Protein AF-A0A1W1CR47-F1 (afdb_monomer_lite)

Structure (mmCIF, N/CA/C/O backbone):
data_AF-A0A1W1CR47-F1
#
_entry.id   AF-A0A1W1CR47-F1
#
loop_
_atom_site.group_PDB
_atom_site.id
_atom_site.type_symbol
_atom_site.label_atom_id
_atom_site.label_alt_id
_atom_site.label_comp_id
_atom_site.label_asym_id
_atom_site.label_entity_id
_atom_site.label_seq_id
_atom_site.pdbx_PDB_ins_code
_atom_site.Cartn_x
_atom_site.Cartn_y
_atom_site.Cartn_z
_atom_site.occupancy
_atom_site.B_iso_or_equiv
_atom_site.auth_seq_id
_atom_site.auth_comp_id
_atom_site.auth_asym_id
_atom_site.auth_atom_id
_atom_site.pdbx_PDB_model_num
ATOM 1 N N . MET A 1 1 ? 8.005 -4.201 10.613 1.00 63.44 1 MET A N 1
ATOM 2 C CA . MET A 1 1 ? 6.577 -4.558 10.465 1.00 63.44 1 MET A CA 1
ATOM 3 C C . MET A 1 1 ? 5.981 -5.127 11.750 1.00 63.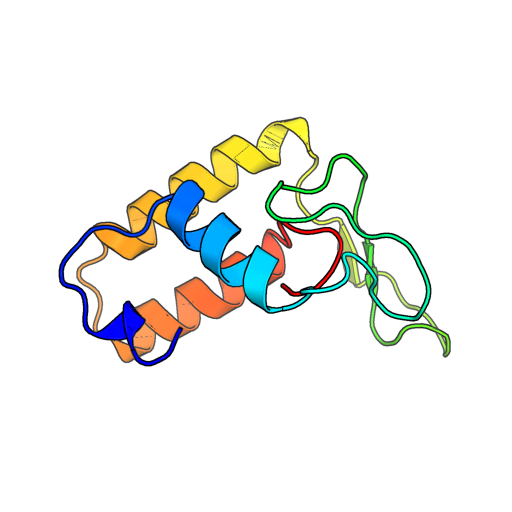44 1 MET A C 1
ATOM 5 O O . MET A 1 1 ? 5.145 -4.457 12.325 1.00 63.44 1 MET A O 1
ATOM 9 N N . LEU A 1 2 ? 6.436 -6.276 12.273 1.00 66.94 2 LEU A N 1
ATOM 10 C CA . LEU A 1 2 ? 5.816 -6.909 13.462 1.00 66.94 2 LEU A CA 1
ATOM 11 C C . LEU A 1 2 ? 5.954 -6.112 14.780 1.00 66.94 2 LEU A C 1
ATOM 13 O O . LEU A 1 2 ? 5.110 -6.206 15.663 1.00 66.94 2 LEU A O 1
ATOM 17 N N . LEU A 1 3 ? 7.020 -5.317 14.913 1.00 69.88 3 LEU A N 1
ATOM 18 C CA . LEU A 1 3 ? 7.164 -4.358 16.018 1.00 69.88 3 LEU A CA 1
ATOM 19 C C . LEU A 1 3 ? 6.349 -3.079 15.776 1.00 69.88 3 LEU A C 1
ATOM 21 O O . LEU A 1 3 ? 5.924 -2.436 16.727 1.00 69.88 3 LEU A O 1
ATOM 25 N N . ASP A 1 4 ? 6.112 -2.722 14.511 1.00 78.25 4 ASP A N 1
ATOM 26 C CA . ASP A 1 4 ? 5.361 -1.514 14.155 1.00 78.25 4 ASP A CA 1
ATOM 27 C C . ASP A 1 4 ? 3.843 -1.720 14.264 1.00 78.25 4 ASP A C 1
ATOM 29 O O . ASP A 1 4 ? 3.105 -0.785 14.553 1.00 78.25 4 ASP A O 1
ATOM 33 N N . SER A 1 5 ? 3.370 -2.966 14.143 1.00 72.50 5 SER A N 1
ATOM 34 C CA . SER A 1 5 ? 1.968 -3.339 14.379 1.00 72.50 5 SER A CA 1
ATOM 35 C C . SER A 1 5 ? 1.519 -3.197 15.839 1.00 72.50 5 SER A C 1
ATOM 37 O O . SER A 1 5 ? 0.365 -3.477 16.140 1.00 72.50 5 SER A O 1
ATOM 39 N N . GLN A 1 6 ? 2.421 -2.814 16.747 1.00 76.88 6 GLN A N 1
ATOM 40 C CA . GLN A 1 6 ? 2.108 -2.499 18.145 1.00 76.88 6 GLN A CA 1
ATOM 41 C C . GLN A 1 6 ? 1.927 -0.991 18.385 1.00 76.88 6 GLN A C 1
ATOM 43 O O . GLN A 1 6 ? 1.661 -0.586 19.513 1.00 76.88 6 GLN A O 1
ATOM 48 N N . GLN A 1 7 ? 2.105 -0.150 17.360 1.00 78.19 7 GLN A N 1
ATOM 49 C CA . GLN A 1 7 ? 1.879 1.287 17.483 1.00 78.19 7 GLN A CA 1
ATOM 50 C C . GLN A 1 7 ? 0.396 1.632 17.305 1.00 78.19 7 GLN A C 1
ATOM 52 O O . GLN A 1 7 ? -0.204 1.268 16.298 1.00 78.19 7 GLN A O 1
ATOM 57 N N . ASP A 1 8 ? -0.147 2.440 18.218 1.00 79.94 8 ASP A N 1
ATOM 58 C CA . ASP A 1 8 ? -1.502 3.021 18.128 1.00 79.94 8 ASP A CA 1
ATOM 59 C C . ASP A 1 8 ? -1.562 4.292 17.253 1.00 79.94 8 ASP A C 1
ATOM 61 O O . ASP A 1 8 ? -2.501 5.086 17.320 1.00 79.94 8 ASP A O 1
ATOM 65 N N . THR A 1 9 ? -0.538 4.529 16.434 1.00 89.75 9 THR A N 1
ATOM 66 C CA . THR A 1 9 ? -0.495 5.659 15.502 1.00 89.75 9 THR A CA 1
ATOM 67 C C . THR A 1 9 ? -1.112 5.271 14.154 1.00 89.75 9 THR A C 1
ATOM 69 O O . THR A 1 9 ? -0.945 4.128 13.713 1.00 89.75 9 THR A O 1
ATOM 72 N N . PRO A 1 10 ? -1.781 6.205 13.449 1.00 93.75 10 PRO A N 1
ATOM 73 C CA . PRO A 1 10 ? -2.313 5.946 12.114 1.00 93.75 10 PRO A CA 1
ATOM 74 C C . PRO A 1 10 ? -1.230 5.496 11.129 1.00 93.75 10 PRO A C 1
ATOM 76 O O . PRO A 1 10 ? -0.093 5.982 11.155 1.00 93.75 10 PRO A O 1
ATOM 79 N N . LEU A 1 11 ? -1.579 4.574 10.238 1.00 94.69 11 LEU A N 1
ATOM 80 C CA . LEU A 1 11 ? -0.748 4.202 9.102 1.00 94.69 11 LEU A CA 1
ATOM 81 C C . LEU A 1 11 ? -0.720 5.360 8.096 1.00 94.69 11 LEU A C 1
ATOM 83 O O . LEU A 1 11 ? -1.772 5.882 7.726 1.00 94.69 11 LEU A O 1
ATOM 87 N N . THR A 1 12 ? 0.476 5.750 7.657 1.00 96.00 12 THR A N 1
ATOM 88 C CA . THR A 1 12 ? 0.690 6.828 6.678 1.00 96.00 12 THR A CA 1
ATOM 89 C C . THR A 1 12 ? 1.482 6.321 5.475 1.00 96.00 12 THR A C 1
ATOM 91 O O . THR A 1 12 ? 2.069 5.234 5.524 1.00 96.00 12 THR A O 1
ATOM 94 N N . HIS A 1 13 ? 1.536 7.117 4.405 1.00 96.19 13 HIS A N 1
ATOM 95 C CA . HIS A 1 13 ? 2.368 6.822 3.236 1.00 96.19 13 HIS A CA 1
ATOM 96 C C . HIS A 1 13 ? 3.839 6.668 3.620 1.00 96.19 13 HIS A C 1
ATOM 98 O O . HIS A 1 13 ? 4.471 5.684 3.254 1.00 96.19 13 HIS A O 1
ATOM 104 N N . GLU A 1 14 ? 4.371 7.578 4.433 1.00 94.94 14 GLU A N 1
ATOM 105 C CA . GLU A 1 14 ? 5.767 7.563 4.873 1.00 94.94 14 GLU A CA 1
ATOM 106 C C . GLU A 1 14 ? 6.085 6.304 5.681 1.00 94.94 14 GLU A C 1
ATOM 108 O O . GLU A 1 14 ? 7.154 5.719 5.518 1.00 94.94 14 GLU A O 1
ATOM 113 N N . ARG A 1 15 ? 5.147 5.843 6.521 1.00 93.44 15 ARG A N 1
ATOM 114 C CA . ARG A 1 15 ? 5.305 4.584 7.262 1.00 93.44 15 ARG A CA 1
ATOM 115 C C . ARG A 1 15 ? 5.326 3.380 6.323 1.00 93.44 15 ARG A C 1
ATOM 117 O O . ARG A 1 15 ? 6.214 2.540 6.453 1.00 93.44 15 ARG A O 1
ATOM 124 N N . LEU A 1 16 ? 4.413 3.324 5.351 1.00 94.50 16 LEU A N 1
ATOM 125 C CA . LEU A 1 16 ? 4.406 2.277 4.322 1.00 94.50 16 LEU A CA 1
ATOM 126 C C . LEU A 1 16 ? 5.698 2.278 3.495 1.00 94.50 16 LEU A C 1
ATOM 128 O O . LEU A 1 16 ? 6.280 1.221 3.259 1.00 94.50 16 LEU A O 1
ATOM 132 N N . HIS A 1 17 ? 6.175 3.450 3.086 1.00 94.69 17 HIS A N 1
ATOM 133 C CA . HIS A 1 17 ? 7.434 3.610 2.363 1.00 94.69 17 HIS A CA 1
ATOM 134 C C . HIS A 1 17 ? 8.638 3.188 3.210 1.00 94.69 17 HIS A C 1
ATOM 136 O O . HIS A 1 17 ? 9.551 2.535 2.707 1.00 94.69 17 HIS A O 1
ATOM 142 N N . GLY A 1 18 ? 8.614 3.492 4.509 1.00 92.25 18 GLY A N 1
ATOM 143 C CA . GLY A 1 18 ? 9.599 3.017 5.475 1.00 92.25 18 GLY A CA 1
ATOM 144 C C . GLY A 1 18 ? 9.608 1.494 5.620 1.00 92.25 18 GLY A C 1
ATOM 145 O O . GLY A 1 18 ? 10.670 0.904 5.785 1.00 92.25 18 GLY A O 1
ATOM 146 N N . TRP A 1 19 ? 8.455 0.827 5.526 1.00 92.38 19 TRP A N 1
ATOM 147 C CA . TRP A 1 19 ? 8.407 -0.638 5.504 1.00 92.38 19 TRP A CA 1
ATOM 148 C C . TRP A 1 19 ? 8.983 -1.208 4.211 1.00 92.38 19 TRP A C 1
ATOM 150 O O . TRP A 1 19 ? 9.775 -2.146 4.266 1.00 92.38 19 TRP A O 1
ATOM 160 N N . HIS A 1 20 ? 8.617 -0.626 3.070 1.00 93.38 20 HIS A N 1
ATOM 161 C CA . HIS A 1 20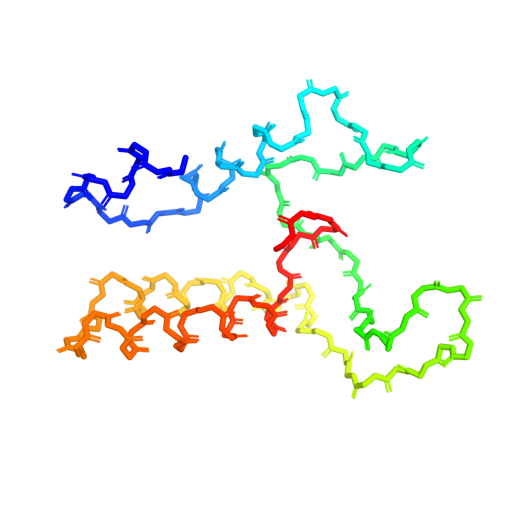 ? 9.093 -1.058 1.760 1.00 93.38 20 HIS A CA 1
ATOM 162 C C . HIS A 1 20 ? 10.612 -0.886 1.607 1.00 93.38 20 HIS A C 1
ATOM 164 O O . HIS A 1 20 ? 11.289 -1.774 1.097 1.00 93.38 20 HIS A O 1
ATOM 170 N N . SER A 1 21 ? 11.188 0.221 2.089 1.00 91.31 21 SER A N 1
ATOM 171 C CA . SER A 1 21 ? 12.639 0.460 2.005 1.00 91.31 21 SER A CA 1
ATOM 172 C C . SER A 1 21 ? 13.469 -0.604 2.731 1.00 91.31 21 SER A C 1
ATOM 174 O O . SER A 1 21 ? 14.568 -0.932 2.290 1.00 91.31 21 SER A O 1
ATOM 176 N N . ILE A 1 22 ? 12.933 -1.189 3.808 1.00 90.50 22 ILE A N 1
ATOM 177 C CA . ILE A 1 22 ? 13.607 -2.243 4.579 1.00 90.50 22 ILE A CA 1
ATOM 178 C C . ILE A 1 22 ? 13.688 -3.559 3.790 1.00 90.50 22 ILE A C 1
ATOM 180 O O . ILE A 1 22 ? 14.612 -4.338 4.021 1.00 90.50 22 ILE A O 1
ATOM 184 N N . LEU A 1 23 ? 12.761 -3.814 2.860 1.00 88.50 23 LEU A N 1
ATOM 185 C CA . LEU A 1 23 ? 12.783 -5.022 2.025 1.00 88.50 23 LEU A CA 1
ATOM 186 C C . LEU A 1 23 ? 13.952 -5.017 1.032 1.00 88.50 23 LEU A C 1
ATOM 188 O O . LEU A 1 23 ? 14.487 -6.076 0.711 1.00 88.50 23 LEU A O 1
ATOM 192 N N . PHE A 1 24 ? 14.386 -3.831 0.602 1.00 88.69 24 PHE A N 1
ATOM 193 C CA . PHE A 1 24 ? 15.403 -3.652 -0.433 1.00 88.69 24 PHE A CA 1
ATOM 194 C C . PHE A 1 24 ? 16.588 -2.824 0.083 1.00 88.69 24 PHE A C 1
ATOM 196 O O . PHE A 1 24 ? 16.859 -1.750 -0.445 1.00 88.69 24 PHE A O 1
ATOM 203 N N . PRO A 1 25 ? 17.361 -3.297 1.080 1.00 84.69 25 PRO A N 1
ATOM 204 C CA . PRO A 1 25 ? 18.429 -2.503 1.699 1.00 84.69 25 PRO A CA 1
ATOM 205 C C . PRO A 1 25 ? 19.537 -2.081 0.719 1.00 84.69 25 PRO A C 1
ATOM 207 O O . PRO A 1 25 ? 20.281 -1.140 0.986 1.00 84.69 25 PRO A O 1
ATOM 210 N N . THR A 1 26 ? 19.662 -2.778 -0.412 1.00 85.56 26 THR A N 1
ATOM 211 C CA . THR A 1 26 ? 20.623 -2.479 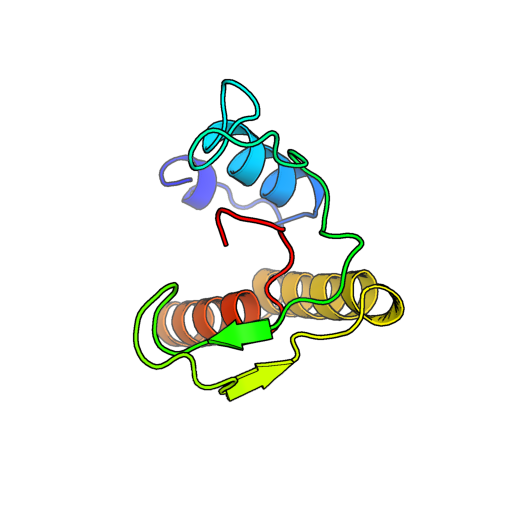-1.481 1.00 85.56 26 THR A CA 1
ATOM 212 C C . THR A 1 26 ? 20.011 -1.692 -2.644 1.00 85.56 26 THR A C 1
ATOM 214 O O . THR A 1 26 ? 20.757 -1.239 -3.510 1.00 85.56 26 THR A O 1
ATOM 217 N N . GLY A 1 27 ? 18.683 -1.529 -2.689 1.00 83.25 27 GLY A N 1
ATOM 218 C CA . GLY A 1 27 ? 17.954 -0.945 -3.820 1.00 83.25 27 GLY A CA 1
ATOM 219 C C . GLY A 1 27 ? 17.841 -1.838 -5.054 1.00 83.25 27 GLY A C 1
ATOM 220 O O . GLY A 1 27 ? 17.570 -1.334 -6.144 1.00 83.25 27 GLY A O 1
ATOM 221 N N . TYR A 1 28 ? 18.053 -3.146 -4.899 1.00 83.31 28 TYR A N 1
ATOM 222 C CA . TYR A 1 28 ? 17.902 -4.124 -5.974 1.00 83.31 28 TYR A CA 1
ATOM 223 C C . TYR A 1 28 ? 16.889 -5.204 -5.602 1.00 83.31 28 TYR A C 1
ATOM 225 O O . TYR A 1 28 ? 16.891 -5.685 -4.469 1.00 83.31 28 TYR A O 1
ATOM 233 N N . SER A 1 29 ? 16.106 -5.626 -6.591 1.00 81.88 29 SER A N 1
ATOM 234 C CA . SER A 1 29 ? 15.288 -6.837 -6.556 1.00 81.88 29 SER A CA 1
ATOM 235 C C . SER A 1 29 ? 15.581 -7.687 -7.789 1.00 81.88 29 SER A C 1
ATOM 237 O O . SER A 1 29 ? 15.769 -7.144 -8.878 1.00 81.88 29 SER A O 1
ATOM 239 N N . ASP A 1 30 ? 15.715 -9.005 -7.625 1.00 80.94 30 ASP A N 1
ATOM 240 C CA . ASP A 1 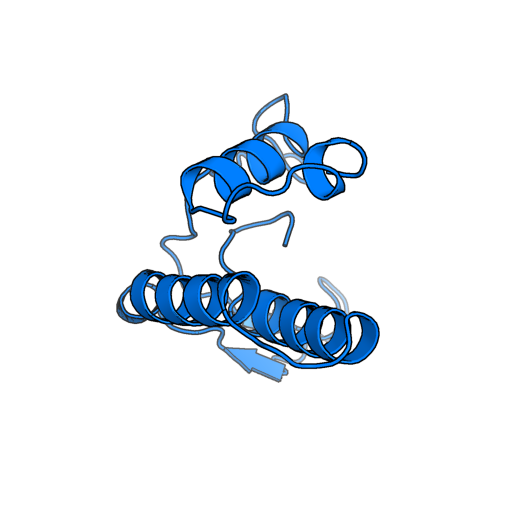30 ? 16.034 -9.957 -8.705 1.00 80.94 30 ASP A CA 1
ATOM 241 C C . ASP A 1 30 ? 17.224 -9.553 -9.614 1.00 80.94 30 ASP A C 1
ATOM 243 O O . ASP A 1 30 ? 17.304 -9.942 -10.776 1.00 80.94 30 ASP A O 1
ATOM 247 N N . GLY A 1 31 ? 18.183 -8.775 -9.097 1.00 79.62 31 GLY A N 1
ATOM 248 C CA . GLY A 1 31 ? 19.349 -8.298 -9.858 1.00 79.62 31 GLY A CA 1
ATOM 249 C C . GLY A 1 31 ? 19.118 -7.027 -10.687 1.00 79.62 31 GLY A C 1
ATOM 250 O O . GLY A 1 31 ? 20.028 -6.590 -11.392 1.00 79.62 31 GLY A O 1
ATOM 251 N N . HIS A 1 32 ? 17.952 -6.393 -10.568 1.00 79.88 32 HIS A N 1
ATOM 252 C CA . HIS A 1 32 ? 17.609 -5.127 -11.213 1.00 79.88 32 HIS A CA 1
ATOM 253 C C . HIS A 1 32 ? 17.403 -4.029 -10.169 1.00 79.88 32 HIS A C 1
ATOM 255 O O . HIS A 1 32 ? 17.011 -4.298 -9.035 1.00 79.88 32 HIS A O 1
ATOM 261 N N . LYS A 1 33 ? 17.699 -2.782 -10.542 1.00 83.56 33 LYS A N 1
ATOM 262 C CA . LYS A 1 33 ? 17.437 -1.628 -9.679 1.00 83.56 33 LYS A CA 1
ATOM 263 C C . LYS A 1 33 ? 15.924 -1.463 -9.532 1.00 83.56 33 LYS A C 1
ATOM 265 O O . LYS 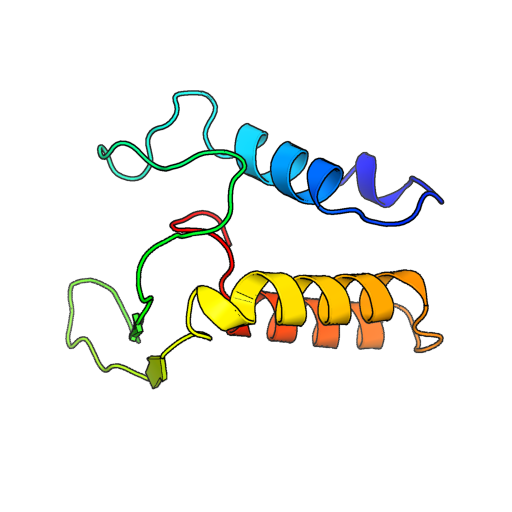A 1 33 ? 15.233 -1.442 -10.546 1.00 83.56 33 LYS A O 1
ATOM 270 N N . THR A 1 34 ? 15.447 -1.329 -8.299 1.00 82.94 34 THR A N 1
ATOM 271 C CA . THR A 1 34 ? 14.034 -1.064 -8.000 1.00 82.94 34 THR A CA 1
ATOM 272 C C . THR A 1 34 ? 13.879 0.323 -7.400 1.00 82.94 34 THR A C 1
ATOM 274 O O . THR A 1 34 ? 14.753 0.786 -6.655 1.00 82.94 34 THR A O 1
ATOM 277 N N . ASP A 1 35 ? 12.765 0.980 -7.699 1.00 85.00 35 ASP A N 1
ATOM 278 C CA . ASP A 1 35 ? 12.424 2.232 -7.047 1.00 85.00 35 ASP A CA 1
ATOM 279 C C . ASP A 1 35 ? 11.997 1.942 -5.605 1.00 85.00 35 ASP A C 1
ATOM 281 O O . ASP A 1 35 ? 11.074 1.182 -5.315 1.00 85.00 35 ASP A O 1
ATOM 285 N N . MET A 1 36 ? 12.759 2.488 -4.660 1.00 87.31 36 MET A N 1
ATOM 286 C CA . MET A 1 36 ? 12.544 2.257 -3.238 1.00 87.31 36 MET A CA 1
ATOM 287 C C . MET A 1 36 ? 11.680 3.351 -2.639 1.00 87.31 36 MET A C 1
ATOM 289 O O . MET A 1 36 ? 11.919 4.532 -2.881 1.00 87.31 36 MET A O 1
ATOM 293 N N . ALA A 1 37 ? 10.777 2.957 -1.737 1.00 90.31 37 ALA A N 1
ATOM 294 C CA . ALA A 1 37 ? 10.066 3.885 -0.855 1.00 90.31 37 ALA A CA 1
ATOM 295 C C . ALA A 1 37 ? 9.246 4.935 -1.626 1.00 90.31 37 ALA A C 1
ATOM 297 O O . ALA A 1 37 ? 9.009 6.034 -1.135 1.00 90.31 37 ALA A O 1
ATOM 298 N N . THR A 1 38 ? 8.828 4.583 -2.836 1.00 93.25 38 THR A N 1
ATOM 299 C CA . THR A 1 38 ? 7.982 5.384 -3.708 1.00 93.25 38 THR A CA 1
ATOM 300 C C . THR A 1 38 ? 7.046 4.445 -4.433 1.00 93.25 38 THR A C 1
ATOM 302 O O . THR A 1 38 ? 7.382 3.288 -4.668 1.00 93.25 38 THR A O 1
ATOM 305 N N . TYR A 1 39 ? 5.865 4.934 -4.772 1.00 94.38 39 TYR A N 1
ATOM 306 C CA . TYR A 1 39 ? 4.946 4.161 -5.584 1.00 94.38 39 TYR A CA 1
ATOM 307 C C . TYR A 1 39 ? 5.420 4.056 -7.029 1.00 94.38 39 TYR A C 1
ATOM 309 O O . TYR A 1 39 ? 6.114 4.950 -7.522 1.00 94.38 39 TYR A O 1
ATOM 317 N N . ARG A 1 40 ? 5.001 2.977 -7.694 1.00 92.69 40 ARG A N 1
ATOM 318 C CA . ARG A 1 40 ? 5.321 2.726 -9.099 1.00 92.69 40 ARG A CA 1
ATOM 319 C C . ARG A 1 40 ? 4.835 3.854 -9.993 1.00 92.69 40 ARG A C 1
ATOM 321 O O . ARG A 1 40 ? 3.751 4.405 -9.777 1.00 92.69 40 ARG A O 1
ATOM 328 N N . SER A 1 41 ? 5.621 4.157 -11.018 1.00 87.12 41 SER A N 1
ATOM 329 C CA . SER A 1 41 ? 5.266 5.127 -12.060 1.00 87.12 41 SER A CA 1
ATOM 330 C C . SER A 1 41 ? 4.672 4.467 -13.306 1.00 87.12 41 SER A C 1
ATOM 332 O O . SER A 1 41 ? 3.861 5.086 -13.995 1.00 87.12 41 SER A O 1
ATOM 334 N N . ASP A 1 42 ? 4.996 3.194 -13.534 1.00 84.88 42 ASP A N 1
ATOM 335 C CA . ASP A 1 42 ? 4.592 2.446 -14.718 1.00 84.88 42 ASP A CA 1
ATOM 336 C C . ASP A 1 42 ? 3.315 1.613 -14.505 1.00 84.88 42 ASP A C 1
ATOM 338 O O . ASP A 1 42 ? 2.840 1.365 -13.386 1.00 84.88 42 ASP A O 1
ATOM 342 N N . GLU A 1 43 ? 2.725 1.176 -15.620 1.00 85.56 43 GLU A N 1
ATOM 343 C CA . GLU A 1 43 ? 1.624 0.216 -15.616 1.00 85.56 43 GLU A CA 1
ATOM 344 C C . GLU A 1 43 ? 2.083 -1.146 -15.081 1.00 85.56 43 GLU A C 1
ATOM 346 O O . GLU A 1 43 ? 3.173 -1.623 -15.394 1.00 85.56 43 GLU A O 1
ATOM 351 N N . MET A 1 44 ? 1.218 -1.808 -14.308 1.00 86.88 44 MET A N 1
ATOM 352 C CA . MET A 1 44 ? 1.517 -3.109 -13.715 1.00 86.88 44 MET A CA 1
ATOM 353 C C . MET A 1 44 ? 0.477 -4.151 -14.126 1.00 86.88 44 MET A C 1
ATOM 355 O O . MET A 1 44 ? -0.723 -3.999 -13.879 1.00 86.88 44 MET A O 1
ATOM 359 N N . ASN A 1 45 ? 0.962 -5.234 -14.734 1.00 85.69 45 ASN A N 1
ATOM 360 C CA . ASN A 1 45 ? 0.167 -6.403 -15.095 1.00 85.69 45 ASN A CA 1
ATOM 361 C C . ASN A 1 45 ? 0.282 -7.469 -14.010 1.00 85.69 45 ASN A C 1
ATOM 363 O O . ASN A 1 45 ? 1.380 -7.936 -13.712 1.00 85.69 45 ASN A O 1
ATOM 367 N N . ILE A 1 46 ? -0.852 -7.931 -13.486 1.00 82.88 46 ILE A N 1
ATOM 368 C CA . ILE A 1 46 ? -0.865 -9.027 -12.518 1.00 82.88 46 ILE A CA 1
ATOM 369 C C . ILE A 1 46 ? -1.062 -10.343 -13.261 1.00 82.88 46 ILE A C 1
ATOM 371 O O . ILE A 1 46 ? -2.091 -10.568 -13.904 1.00 82.88 46 ILE A O 1
ATOM 375 N N . VAL A 1 47 ? -0.048 -11.206 -13.194 1.00 84.31 47 VAL A N 1
ATOM 376 C CA . VAL A 1 47 ? 0.053 -12.440 -13.986 1.00 84.31 47 VAL A CA 1
ATOM 377 C C . VAL A 1 47 ? 0.075 -13.695 -13.112 1.00 84.31 47 VAL A C 1
ATOM 379 O O . VAL A 1 47 ? 0.435 -13.645 -11.941 1.00 84.31 47 VAL A O 1
ATOM 382 N N . SER A 1 48 ? -0.306 -14.836 -13.691 1.00 76.44 48 SER A N 1
ATOM 383 C CA . SER A 1 48 ? -0.377 -16.139 -13.009 1.00 76.44 48 SER A CA 1
ATOM 384 C C . SER A 1 48 ? 0.962 -16.623 -12.454 1.00 76.44 48 SER A C 1
ATOM 386 O O . SER A 1 48 ? 1.026 -17.153 -11.347 1.00 76.44 48 SER A O 1
ATOM 388 N N . THR A 1 49 ? 2.030 -16.516 -13.245 1.00 69.50 49 THR A N 1
ATOM 389 C CA . THR A 1 49 ? 3.399 -16.909 -12.880 1.00 69.50 49 THR A CA 1
ATOM 390 C C . THR A 1 49 ? 4.366 -16.291 -13.883 1.00 69.50 49 THR A C 1
ATOM 392 O O . THR A 1 49 ? 4.241 -16.541 -15.082 1.00 69.50 49 THR A O 1
ATOM 395 N N . LYS A 1 50 ? 5.342 -15.521 -13.395 1.00 64.50 50 LYS A N 1
ATOM 396 C CA . LYS A 1 50 ? 6.404 -14.928 -14.218 1.00 64.50 50 LYS A CA 1
ATOM 397 C C . LYS A 1 50 ? 7.216 -16.047 -14.891 1.00 64.50 50 LYS A C 1
ATOM 399 O O . LYS A 1 50 ? 7.731 -16.932 -14.210 1.00 64.50 50 LYS A O 1
ATOM 404 N N . GLY A 1 51 ? 7.298 -16.047 -16.220 1.00 64.88 51 GLY A N 1
ATOM 405 C CA . GLY A 1 51 ? 8.136 -16.962 -17.005 1.00 64.88 51 GLY A CA 1
ATOM 406 C C . GLY A 1 51 ? 7.530 -18.310 -17.438 1.00 64.88 51 GLY A C 1
ATOM 407 O O . GLY A 1 51 ? 8.176 -19.018 -18.210 1.00 64.88 51 GLY A O 1
ATOM 408 N N . TYR A 1 52 ? 6.310 -18.690 -17.029 1.00 55.06 52 TYR A N 1
ATOM 409 C CA . TYR A 1 52 ? 5.657 -19.909 -17.545 1.00 55.06 52 TYR A CA 1
ATOM 410 C C . TYR A 1 52 ? 4.152 -19.722 -17.755 1.00 55.06 52 TYR A C 1
ATOM 412 O O . TYR A 1 52 ? 3.394 -19.602 -16.797 1.00 55.06 52 TYR A O 1
ATOM 420 N N . ARG A 1 53 ? 3.713 -19.753 -19.025 1.00 70.00 53 ARG A N 1
ATOM 421 C CA . ARG A 1 53 ? 2.308 -19.550 -19.441 1.00 70.00 53 ARG A CA 1
ATOM 422 C C . ARG A 1 53 ? 1.673 -18.334 -18.755 1.00 70.00 53 ARG A C 1
ATOM 424 O O . ARG A 1 53 ? 0.643 -18.451 -18.089 1.00 70.00 53 ARG A O 1
ATOM 431 N N . GLU A 1 54 ? 2.305 -17.177 -18.925 1.00 75.25 54 GLU A N 1
ATOM 432 C CA . GLU A 1 54 ? 1.805 -15.916 -18.386 1.00 75.25 54 GLU A CA 1
ATOM 433 C C . GLU A 1 54 ? 0.409 -15.619 -18.934 1.00 75.25 54 GLU A C 1
ATOM 435 O O . GLU A 1 54 ? 0.201 -15.458 -20.138 1.00 75.25 54 GLU A O 1
ATOM 440 N N . ARG A 1 55 ? -0.565 -15.559 -18.028 1.00 80.06 55 ARG A N 1
ATOM 441 C CA . ARG A 1 55 ? -1.883 -15.006 -18.304 1.00 80.06 55 ARG A CA 1
ATOM 442 C C . ARG A 1 55 ? -2.040 -13.743 -17.478 1.00 80.06 55 ARG A C 1
ATOM 444 O O . ARG A 1 55 ? -1.927 -13.803 -16.257 1.00 80.06 55 ARG A O 1
ATOM 451 N N . ILE A 1 56 ? -2.340 -12.631 -18.144 1.00 82.94 56 ILE A N 1
ATOM 452 C CA . ILE A 1 56 ? -2.736 -11.389 -17.476 1.00 82.94 56 ILE A CA 1
ATOM 453 C C . ILE A 1 56 ? -4.112 -11.627 -16.847 1.00 82.94 56 ILE A C 1
ATOM 455 O O . ILE A 1 56 ? -5.076 -11.951 -17.547 1.00 82.94 56 ILE A O 1
ATOM 459 N N . HIS A 1 57 ? -4.190 -11.524 -15.523 1.00 83.12 57 HIS A N 1
ATOM 460 C CA . HIS A 1 57 ? -5.440 -11.623 -14.776 1.00 83.12 57 HIS A CA 1
ATOM 461 C C . HIS A 1 57 ? -6.168 -10.285 -14.752 1.00 83.12 57 HIS A C 1
ATOM 463 O O . HIS A 1 57 ? -7.372 -10.246 -14.996 1.00 83.12 57 HIS A O 1
ATOM 469 N N . TYR A 1 58 ? -5.437 -9.208 -14.469 1.00 85.25 58 TYR A N 1
ATOM 470 C CA . TYR A 1 58 ? -5.939 -7.840 -14.491 1.00 85.25 58 TYR A CA 1
ATOM 471 C C . TYR A 1 58 ? -4.780 -6.836 -14.549 1.00 85.25 58 TYR A C 1
ATOM 473 O O . TYR A 1 58 ? -3.626 -7.173 -14.267 1.00 85.25 58 TYR A O 1
ATOM 481 N N . LEU A 1 59 ? -5.122 -5.604 -14.920 1.00 86.44 59 LEU A N 1
ATOM 482 C CA . LEU A 1 59 ? -4.263 -4.431 -14.809 1.00 86.44 59 LEU A CA 1
ATOM 483 C C . LEU A 1 59 ? -4.505 -3.780 -13.450 1.00 86.44 59 LEU A C 1
ATOM 485 O O . LEU A 1 59 ? -5.658 -3.522 -13.093 1.00 86.44 59 LEU A O 1
ATOM 489 N N . ALA A 1 60 ? -3.437 -3.520 -12.703 1.00 90.31 60 ALA A N 1
ATOM 490 C CA . ALA A 1 60 ? -3.536 -2.725 -11.486 1.00 90.31 60 ALA A CA 1
ATOM 491 C C . ALA A 1 60 ? -3.958 -1.276 -11.827 1.00 90.31 60 ALA A C 1
ATOM 493 O O . ALA A 1 60 ? -3.795 -0.848 -12.976 1.00 90.31 60 ALA A O 1
ATOM 494 N N . PRO A 1 61 ? -4.487 -0.495 -10.864 1.00 89.75 61 PRO A N 1
ATOM 495 C CA . PRO A 1 61 ? -4.894 0.888 -11.111 1.00 89.75 61 PRO A CA 1
ATOM 496 C C . PRO A 1 61 ? -3.788 1.714 -11.794 1.00 89.75 61 PRO A C 1
ATOM 498 O O . PRO A 1 61 ? -2.612 1.562 -11.446 1.00 89.75 61 PRO A O 1
ATOM 501 N N . PRO A 1 62 ? -4.117 2.588 -12.759 1.00 88.94 62 PRO A N 1
ATOM 502 C CA . PRO A 1 62 ? -3.114 3.422 -13.414 1.00 88.94 62 PRO A CA 1
ATOM 503 C C . PRO A 1 62 ? -2.464 4.376 -12.405 1.00 88.94 62 PRO A C 1
ATOM 505 O O . PRO A 1 62 ? -3.084 4.751 -11.407 1.00 88.94 62 PRO A O 1
ATOM 508 N N . HIS A 1 63 ? -1.228 4.801 -12.685 1.00 85.12 63 HIS A N 1
ATOM 509 C CA . HIS A 1 63 ? -0.451 5.672 -11.795 1.00 85.12 63 HIS A CA 1
ATOM 510 C C . HIS A 1 63 ? -1.229 6.928 -11.358 1.00 85.12 63 HIS A C 1
ATOM 512 O O . HIS A 1 63 ? -1.220 7.290 -10.184 1.00 85.12 63 HIS A O 1
ATOM 518 N N . GLU A 1 64 ? -1.997 7.533 -12.270 1.00 87.31 64 GLU A N 1
ATOM 519 C CA . GLU A 1 64 ? -2.826 8.718 -11.996 1.00 87.31 64 GLU A CA 1
ATOM 520 C C . GLU A 1 64 ? -3.860 8.507 -10.876 1.00 87.31 64 GLU A C 1
ATOM 522 O O . GLU A 1 64 ? -4.211 9.446 -10.163 1.00 87.31 64 GLU A O 1
ATOM 527 N N . GLN A 1 65 ? -4.344 7.274 -10.700 1.00 92.00 65 GLN A N 1
ATOM 528 C CA . GLN A 1 65 ? -5.330 6.910 -9.677 1.00 92.00 65 GLN A CA 1
ATOM 529 C C . GLN A 1 65 ? -4.678 6.326 -8.422 1.00 92.00 65 GLN A C 1
ATOM 531 O O . GLN A 1 65 ? -5.321 6.229 -7.378 1.00 92.00 65 GLN A O 1
ATOM 536 N N . LEU A 1 66 ? -3.398 5.962 -8.496 1.00 93.69 66 LEU A N 1
ATOM 537 C CA . LEU A 1 66 ? -2.714 5.196 -7.465 1.00 93.69 66 LEU A CA 1
ATOM 538 C C . LEU A 1 66 ? -2.690 5.916 -6.115 1.00 93.69 66 LEU A C 1
ATOM 540 O O . LEU A 1 66 ? -3.034 5.330 -5.090 1.00 93.69 66 LEU A O 1
ATOM 544 N N . ILE A 1 67 ? -2.352 7.207 -6.119 1.00 93.81 67 ILE A N 1
ATOM 545 C CA . ILE A 1 67 ? -2.348 8.033 -4.905 1.00 93.81 67 ILE A CA 1
ATOM 546 C C . ILE A 1 67 ? -3.748 8.109 -4.294 1.00 93.81 67 ILE A C 1
ATOM 548 O O . ILE A 1 67 ? -3.906 7.998 -3.080 1.00 93.81 67 ILE A O 1
ATOM 552 N N . GLN A 1 68 ? -4.779 8.262 -5.127 1.00 95.62 68 GLN A N 1
ATOM 553 C CA . GLN A 1 68 ? -6.158 8.329 -4.654 1.00 95.62 68 GLN A CA 1
ATOM 554 C C . GLN A 1 68 ? -6.611 7.002 -4.033 1.00 95.62 68 GLN A C 1
ATOM 556 O O . GLN A 1 68 ? -7.240 7.012 -2.973 1.00 95.62 68 GLN A O 1
ATOM 561 N N . GLU A 1 69 ? -6.275 5.872 -4.650 1.00 96.88 69 GLU A N 1
ATOM 562 C CA . GLU A 1 69 ? -6.596 4.547 -4.118 1.00 96.88 69 GLU A CA 1
ATOM 563 C C . GLU A 1 69 ? -5.827 4.252 -2.826 1.00 96.88 69 GLU A C 1
ATOM 565 O O . GLU A 1 69 ? -6.420 3.774 -1.860 1.00 96.88 69 GLU A O 1
ATOM 570 N N . MET A 1 70 ? -4.551 4.638 -2.740 1.00 97.62 70 MET A N 1
ATOM 571 C CA . MET A 1 70 ? -3.776 4.512 -1.503 1.00 97.62 70 MET A CA 1
ATOM 572 C C . MET A 1 70 ? -4.316 5.401 -0.378 1.00 97.62 70 MET A C 1
ATOM 574 O O . MET A 1 70 ? -4.360 4.962 0.769 1.00 97.62 70 MET A O 1
ATOM 578 N N . ASN A 1 71 ? -4.810 6.604 -0.686 1.00 97.50 71 ASN A N 1
ATOM 579 C CA . ASN A 1 71 ? -5.500 7.448 0.294 1.00 97.50 71 ASN A CA 1
ATOM 580 C C . ASN A 1 71 ? -6.761 6.762 0.840 1.00 97.50 71 ASN A C 1
ATOM 582 O O . ASN A 1 71 ? -6.982 6.740 2.050 1.00 97.50 71 ASN A O 1
ATOM 586 N N . ARG A 1 72 ? -7.580 6.165 -0.037 1.00 98.12 72 ARG A N 1
ATOM 587 C CA . ARG A 1 72 ? -8.788 5.417 0.363 1.00 98.12 72 ARG A CA 1
ATOM 588 C C . ARG A 1 72 ? -8.445 4.188 1.199 1.00 98.12 72 ARG A C 1
ATOM 590 O O . ARG A 1 72 ? -9.111 3.923 2.198 1.00 98.12 72 ARG A O 1
ATOM 597 N N . PHE A 1 73 ? -7.394 3.472 0.813 1.00 98.19 73 PHE A N 1
ATOM 598 C CA . PHE A 1 73 ? -6.877 2.331 1.554 1.00 98.19 73 PHE A CA 1
ATOM 599 C C . PHE A 1 73 ? -6.440 2.732 2.969 1.00 98.19 73 PHE A C 1
ATOM 601 O O . PHE A 1 73 ? -6.870 2.110 3.940 1.00 98.19 73 PHE A O 1
ATOM 608 N N . LEU A 1 74 ? -5.633 3.789 3.106 1.00 97.69 74 LEU A N 1
ATOM 609 C CA . LEU A 1 74 ? -5.167 4.272 4.408 1.00 97.69 74 LEU A CA 1
ATOM 610 C C . LEU A 1 74 ? -6.324 4.758 5.284 1.00 97.69 74 LEU A C 1
ATOM 612 O O . LEU A 1 74 ? -6.367 4.436 6.470 1.00 97.69 74 LEU A O 1
ATOM 616 N N . GLU A 1 75 ? -7.289 5.469 4.705 1.00 98.00 75 GLU A N 1
ATOM 617 C CA . GLU A 1 75 ? -8.507 5.892 5.399 1.00 98.00 75 GLU A CA 1
ATOM 618 C C . GLU A 1 75 ? -9.272 4.683 5.965 1.00 98.00 75 GLU A C 1
ATOM 620 O O . GLU A 1 75 ? -9.623 4.655 7.146 1.00 98.00 75 GLU A O 1
ATOM 625 N N . TYR A 1 76 ? -9.456 3.630 5.164 1.00 97.94 76 TYR A N 1
ATOM 626 C CA . TYR A 1 76 ? -10.089 2.391 5.615 1.00 97.94 76 TYR A CA 1
ATOM 627 C C . TYR A 1 76 ? -9.282 1.687 6.717 1.00 97.94 76 TYR A C 1
ATOM 629 O O . TYR A 1 76 ? -9.840 1.306 7.752 1.00 97.94 76 TYR A O 1
ATOM 637 N N . VAL A 1 77 ? -7.966 1.533 6.542 1.00 95.75 77 VAL A N 1
ATOM 638 C CA . VAL A 1 77 ? -7.096 0.877 7.532 1.00 95.75 77 VAL A CA 1
ATOM 639 C C . VAL A 1 77 ? -7.069 1.648 8.848 1.00 95.75 77 VAL A C 1
ATOM 641 O O . VAL A 1 77 ? -7.031 1.033 9.911 1.00 95.75 77 VAL A O 1
ATOM 644 N N . ASN A 1 78 ? -7.156 2.971 8.826 1.00 95.50 78 ASN A N 1
ATOM 645 C CA . ASN A 1 78 ? -7.138 3.761 10.051 1.00 95.50 78 ASN A CA 1
ATOM 646 C C . ASN A 1 78 ? -8.511 3.800 10.736 1.00 95.50 78 ASN A C 1
ATOM 648 O O . ASN A 1 78 ? -8.583 3.637 11.953 1.00 95.50 78 ASN A O 1
ATOM 652 N N . ASN A 1 79 ? -9.606 3.910 9.976 1.00 96.62 79 ASN A N 1
ATOM 653 C CA . ASN A 1 79 ? -10.919 4.253 10.537 1.00 96.62 79 ASN A CA 1
ATOM 654 C C . ASN A 1 79 ? -11.962 3.123 10.516 1.00 96.62 79 ASN A C 1
ATOM 656 O O . ASN A 1 79 ? -13.010 3.253 11.157 1.00 96.62 79 ASN A O 1
ATOM 660 N N . SER A 1 80 ? -11.707 1.999 9.832 1.00 96.50 80 SER A N 1
ATOM 661 C CA . SER A 1 80 ? -12.635 0.858 9.831 1.00 96.50 80 SER A CA 1
ATOM 662 C C . SER A 1 80 ? -12.834 0.297 11.242 1.00 96.50 80 SER A C 1
ATOM 664 O O . SER A 1 80 ? -11.864 0.036 11.963 1.00 96.50 80 SER A O 1
ATOM 666 N N . LYS A 1 81 ? -14.111 0.087 11.592 1.00 96.75 81 LYS A N 1
ATOM 667 C CA . LYS A 1 81 ? -14.593 -0.472 12.869 1.00 96.75 81 LYS A CA 1
ATOM 668 C C . LYS A 1 81 ? -14.890 -1.972 12.797 1.00 96.75 81 LYS A C 1
ATOM 670 O O . LYS A 1 81 ? -15.480 -2.527 13.722 1.00 96.75 81 LYS A O 1
ATOM 675 N N . GLU A 1 82 ? -14.554 -2.615 11.684 1.00 96.69 82 GLU A N 1
ATOM 676 C CA . GLU A 1 82 ? -14.734 -4.055 11.521 1.00 96.69 82 GLU A CA 1
ATOM 677 C C . GLU A 1 82 ? -13.850 -4.840 12.495 1.00 96.69 82 GLU A C 1
ATOM 679 O O . GLU A 1 82 ? -12.851 -4.337 13.014 1.00 96.69 82 GLU A O 1
ATOM 684 N N . ALA A 1 83 ? -14.211 -6.103 12.734 1.00 97.19 83 ALA A N 1
ATOM 685 C CA . ALA A 1 83 ? -13.394 -6.979 13.560 1.00 97.19 83 ALA A CA 1
ATOM 686 C C . ALA A 1 83 ? -11.970 -7.095 12.971 1.00 97.19 83 ALA A C 1
ATOM 688 O O . ALA A 1 83 ? -11.840 -7.195 11.747 1.00 97.19 83 ALA A O 1
ATOM 689 N N . PRO A 1 84 ? -10.905 -7.140 13.800 1.00 93.19 84 PRO A N 1
ATOM 690 C CA . PRO A 1 84 ? -9.524 -7.064 13.318 1.00 93.19 84 PRO A CA 1
ATOM 691 C C . PRO A 1 84 ? -9.182 -8.058 12.203 1.00 93.19 84 PRO A C 1
ATOM 693 O O . PRO A 1 84 ? -8.556 -7.682 11.221 1.00 93.19 84 PRO A O 1
ATOM 696 N N . PHE A 1 85 ? -9.655 -9.303 12.296 1.00 95.56 85 PHE A N 1
ATOM 697 C CA . PHE A 1 85 ? -9.400 -10.329 11.280 1.00 95.56 85 PHE A CA 1
ATOM 698 C C . PHE A 1 85 ? -10.083 -10.036 9.933 1.00 95.56 85 PHE A C 1
ATOM 700 O O . PHE A 1 85 ? -9.503 -10.314 8.887 1.00 95.56 85 PHE A O 1
ATOM 707 N N . ILE A 1 86 ? -11.281 -9.442 9.947 1.00 97.25 86 ILE A N 1
ATOM 708 C CA . ILE A 1 86 ? -11.995 -9.023 8.729 1.00 97.25 86 ILE A CA 1
ATOM 709 C C . ILE A 1 86 ? -11.253 -7.852 8.096 1.00 97.25 86 ILE A C 1
ATOM 711 O O . ILE A 1 86 ? -10.909 -7.899 6.916 1.00 97.25 86 ILE A O 1
ATOM 715 N N . LYS A 1 87 ? -10.930 -6.849 8.916 1.00 96.00 87 LYS A N 1
ATOM 716 C CA . LYS A 1 87 ? -10.192 -5.661 8.499 1.00 96.00 87 LYS A CA 1
ATOM 717 C C . LYS A 1 87 ? -8.848 -6.020 7.869 1.00 96.00 87 LYS A C 1
ATOM 719 O O . LYS A 1 87 ? -8.523 -5.520 6.798 1.00 96.00 87 LYS A O 1
ATOM 724 N N . SER A 1 88 ? -8.088 -6.922 8.491 1.00 94.94 88 SER A N 1
ATOM 725 C CA . SER A 1 88 ? -6.815 -7.406 7.950 1.00 94.94 88 SER A CA 1
ATOM 726 C C . SER A 1 88 ? -6.989 -8.179 6.642 1.00 94.94 88 SER A C 1
ATOM 728 O O . SER A 1 88 ? -6.193 -7.979 5.730 1.00 94.94 88 SER A O 1
ATOM 730 N N . ALA A 1 89 ? -8.017 -9.025 6.516 1.00 97.44 89 ALA A N 1
ATOM 731 C CA . ALA A 1 89 ? -8.272 -9.774 5.284 1.00 97.44 89 ALA A CA 1
ATOM 732 C C . ALA A 1 89 ? -8.623 -8.847 4.108 1.00 97.44 89 ALA A C 1
ATOM 734 O O . ALA A 1 89 ? -8.074 -8.998 3.017 1.00 97.44 89 ALA A O 1
ATOM 735 N N . ILE A 1 90 ? -9.490 -7.858 4.342 1.00 97.88 90 ILE A N 1
ATOM 736 C CA . ILE A 1 90 ? -9.859 -6.859 3.333 1.00 97.88 90 ILE A CA 1
ATOM 737 C C . ILE A 1 90 ? -8.652 -5.992 2.980 1.00 97.88 90 ILE A C 1
ATOM 739 O O . ILE A 1 90 ? -8.357 -5.833 1.799 1.00 97.88 90 ILE A O 1
ATOM 743 N N . ALA A 1 91 ? -7.922 -5.480 3.976 1.00 96.88 91 ALA A N 1
ATOM 744 C CA . ALA A 1 91 ? -6.734 -4.666 3.741 1.00 96.88 91 ALA A CA 1
ATOM 745 C C . ALA A 1 91 ? -5.679 -5.427 2.924 1.00 96.88 91 ALA A C 1
ATOM 747 O O . ALA A 1 91 ? -5.123 -4.872 1.983 1.00 96.88 91 ALA A O 1
ATOM 748 N N . HIS A 1 92 ? -5.441 -6.704 3.231 1.00 95.88 92 HIS A N 1
ATOM 749 C CA . HIS A 1 92 ? -4.489 -7.522 2.486 1.00 95.88 92 HIS A CA 1
ATOM 750 C C . HIS A 1 92 ? -4.880 -7.653 1.010 1.00 95.88 92 HIS A C 1
ATOM 752 O O . HIS A 1 92 ? -4.084 -7.337 0.130 1.00 95.88 92 HIS A O 1
ATOM 758 N N . ILE A 1 93 ? -6.121 -8.062 0.732 1.00 95.88 93 ILE A N 1
ATOM 759 C CA . ILE A 1 93 ? -6.597 -8.222 -0.648 1.00 95.88 93 ILE A CA 1
ATOM 760 C C . ILE A 1 93 ? -6.581 -6.875 -1.379 1.00 95.88 93 ILE A C 1
ATOM 762 O O . ILE A 1 93 ? -6.110 -6.800 -2.509 1.00 95.88 93 ILE A O 1
ATOM 766 N N . TRP A 1 94 ? -7.051 -5.803 -0.739 1.00 96.94 94 TRP A N 1
ATOM 767 C CA . TRP A 1 94 ? -7.093 -4.475 -1.348 1.00 96.94 94 TRP A CA 1
ATOM 768 C C . TRP A 1 94 ? -5.689 -3.966 -1.690 1.00 96.94 94 TRP A C 1
ATOM 770 O O . TRP A 1 94 ? -5.466 -3.522 -2.812 1.00 96.94 94 TRP A O 1
ATOM 780 N N . PHE A 1 95 ? -4.719 -4.100 -0.784 1.00 96.56 95 PHE A N 1
ATOM 781 C CA . PHE A 1 95 ? -3.341 -3.680 -1.038 1.00 96.56 95 PHE A CA 1
ATOM 782 C C . PHE A 1 95 ? -2.726 -4.420 -2.234 1.00 96.56 95 PHE A C 1
ATOM 784 O O . PHE A 1 95 ? -2.168 -3.788 -3.131 1.00 96.56 95 PHE A O 1
ATOM 791 N N . VAL A 1 96 ? -2.917 -5.743 -2.302 1.00 93.62 96 VAL A N 1
ATOM 792 C CA . VAL A 1 96 ? -2.438 -6.571 -3.421 1.00 93.62 96 VAL A CA 1
ATOM 793 C C . VAL A 1 96 ? -3.101 -6.180 -4.747 1.00 93.62 96 VAL A C 1
ATOM 795 O O . VAL A 1 96 ? -2.435 -6.215 -5.779 1.00 93.62 96 VAL A O 1
ATOM 798 N N . LEU A 1 97 ? -4.380 -5.782 -4.727 1.00 93.81 97 LEU A N 1
ATOM 799 C CA . LEU A 1 97 ? -5.108 -5.303 -5.910 1.00 93.81 97 LEU A CA 1
ATOM 800 C C . LEU A 1 97 ? -4.633 -3.924 -6.388 1.00 93.81 97 LEU A C 1
ATOM 802 O O . LEU A 1 97 ? -4.583 -3.686 -7.594 1.00 93.81 97 LEU A O 1
ATOM 806 N N . ILE A 1 98 ? -4.297 -3.011 -5.468 1.00 95.81 98 ILE A N 1
ATOM 807 C CA . ILE A 1 98 ? -3.707 -1.710 -5.825 1.00 95.81 98 ILE A CA 1
ATOM 808 C C . ILE A 1 98 ? -2.303 -1.918 -6.414 1.00 95.81 98 ILE A C 1
ATOM 810 O O . ILE A 1 98 ? -1.927 -1.242 -7.377 1.00 95.81 98 ILE A O 1
ATOM 814 N N . HIS A 1 99 ? -1.551 -2.863 -5.841 1.00 95.00 99 HIS A N 1
ATOM 815 C CA . HIS A 1 99 ? -0.173 -3.193 -6.203 1.00 95.00 99 HIS A CA 1
ATOM 816 C C . HIS A 1 99 ? 0.710 -1.934 -6.301 1.00 95.00 99 HIS A C 1
ATOM 818 O O . HIS A 1 99 ? 1.146 -1.564 -7.395 1.00 95.00 99 HIS A O 1
ATOM 824 N N . PRO A 1 100 ? 0.868 -1.180 -5.196 1.00 95.12 100 PRO A N 1
ATOM 825 C CA . PRO A 1 100 ? 1.386 0.183 -5.255 1.00 95.12 100 PRO A CA 1
ATOM 826 C C . PRO A 1 100 ? 2.881 0.325 -5.550 1.00 95.12 100 PRO A C 1
ATOM 828 O O . PRO A 1 100 ? 3.305 1.414 -5.935 1.00 95.12 100 PRO A O 1
ATOM 831 N N . TYR A 1 101 ? 3.674 -0.726 -5.380 1.00 94.06 101 TYR A N 1
ATOM 832 C CA . TYR A 1 101 ? 5.116 -0.727 -5.627 1.00 94.06 101 TYR A CA 1
ATOM 833 C C . TYR A 1 101 ? 5.476 -1.526 -6.882 1.00 94.06 101 TYR A C 1
ATOM 835 O O . TYR A 1 101 ? 4.689 -2.359 -7.336 1.00 94.06 101 TYR A O 1
ATOM 843 N N . ASP A 1 102 ? 6.667 -1.287 -7.431 1.00 89.12 102 ASP A N 1
ATOM 844 C CA . ASP A 1 102 ? 7.191 -2.070 -8.560 1.00 89.12 102 ASP A CA 1
ATOM 845 C C . ASP A 1 102 ? 7.522 -3.513 -8.154 1.00 89.12 102 ASP A C 1
ATOM 847 O O . ASP A 1 102 ? 7.337 -4.441 -8.940 1.00 89.12 102 ASP A O 1
ATOM 851 N N . ASP A 1 103 ? 7.965 -3.703 -6.910 1.00 87.94 103 ASP A N 1
ATOM 852 C CA . ASP A 1 103 ? 8.211 -5.000 -6.287 1.00 87.94 103 ASP A CA 1
ATOM 853 C C . ASP A 1 103 ? 8.008 -4.897 -4.763 1.00 87.94 103 ASP A C 1
ATOM 855 O O . ASP A 1 103 ? 7.974 -3.801 -4.215 1.00 87.94 103 ASP A O 1
ATOM 859 N N . GLY A 1 104 ? 7.860 -6.016 -4.053 1.00 88.81 104 GLY A N 1
ATOM 860 C CA . GLY A 1 104 ? 7.726 -6.030 -2.589 1.00 88.81 104 GLY A CA 1
ATOM 861 C C . GLY A 1 104 ? 6.357 -5.5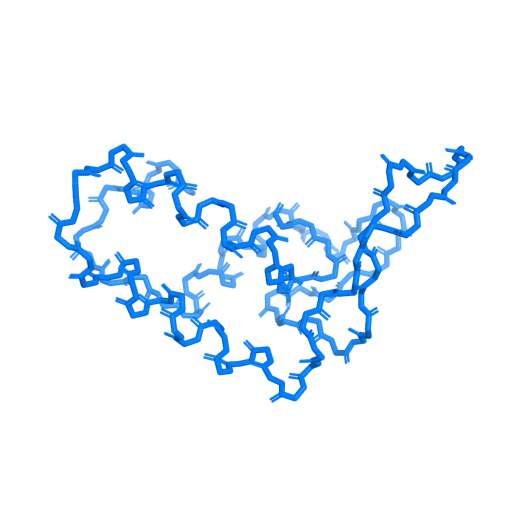88 -2.055 1.00 88.81 104 GLY A C 1
ATOM 862 O O . GLY A 1 104 ? 6.288 -5.015 -0.964 1.00 88.81 104 GLY A O 1
ATOM 863 N N . ASN A 1 105 ? 5.289 -5.843 -2.822 1.00 91.31 105 ASN A N 1
ATOM 864 C CA . ASN A 1 105 ? 3.889 -5.653 -2.410 1.00 91.31 105 ASN A CA 1
ATOM 865 C C . ASN A 1 105 ? 3.375 -6.740 -1.453 1.00 91.31 105 ASN A C 1
ATOM 867 O O . ASN A 1 105 ? 3.849 -7.895 -1.538 1.00 91.31 105 ASN A O 1
#

Organism: NCBI:txid652676

Radius of gyration: 14.71 Å; chains: 1; bounding box: 35×29×38 Å

Foldseek 3Di:
DVVCVPDPDQDDLQNVLVVQCVVCVPCDDPRDHFDGSAFDQDKDFDFPDPPPPTDGPDIADHPVCLVVLVVVLSCLLNDPPDDPVVSVVCSVVSCVSNVGTPDDD

Sequence (105 aa):
MLLDSQQDTPLTHERLHGWHSILFPTGYSDGHKTDMATYRSDEMNIVSTKGYRERIHYLAPPHEQLIQEMNRFLEYVNNSKEAPFIKSAIAHIWFVLIHPYDDGN

InterPro domains:
  IPR003812 Fido domain [PF02661] (10-105)
  IPR003812 Fido domain [PS51459] (11-105)
  IPR036597 Fido-like domain superfamily [G3DSA:1.10.3290.10] (1-105)
  IPR036597 Fido-like domain superfamily [SSF140931] (6-105)
  IPR040198 Fido domain-containing protein [PTHR13504] (8-105)

Secondary structure (DSSP, 8-state):
-TTGGG--SPP-HHHHHHHHHHH-TTSEETTEE---SS---S--EEESSTTSS--EEEEPPPHHHHHHHHHHHHHHHHH--S-HHHHHHHHHHHHHHH--SSS--

pLDDT: mean 88.41, std 9.11, range [55.06, 98.19]